Protein AF-A4BIH5-F1 (afdb_monomer_lite)

Radius of gyration: 16.89 Å; chains: 1; bounding box: 41×34×50 Å

pLDDT: mean 82.59, std 13.71, range [39.94, 94.88]

Foldseek 3Di:
DPPQVVVQVVVPVVDDQKDKFKWWWDAPVVRDIDIFIWIQGPVDRDIGTPCQVVVCVVRVRIDIDGDDPVRVVVVVVVVVCVVCVPPVVVPPD

Structure (mmCIF, N/CA/C/O backbone):
data_AF-A4BIH5-F1
#
_entry.id   AF-A4BIH5-F1
#
loop_
_atom_site.group_PDB
_atom_site.id
_atom_site.type_symbol
_atom_site.label_atom_id
_atom_site.label_alt_id
_atom_site.label_comp_id
_atom_site.label_asym_id
_atom_site.label_entity_id
_atom_site.label_seq_id
_atom_site.pdbx_PDB_ins_code
_atom_site.Cartn_x
_atom_site.Cartn_y
_atom_site.Cartn_z
_atom_site.occupancy
_atom_site.B_iso_or_equiv
_atom_site.auth_seq_id
_atom_site.auth_comp_id
_atom_site.auth_asym_id
_atom_site.auth_atom_id
_atom_site.pdbx_PDB_model_num
ATOM 1 N N . MET A 1 1 ? -1.475 -16.860 -1.996 1.00 39.94 1 MET A N 1
ATOM 2 C CA . MET A 1 1 ? -1.290 -15.475 -1.502 1.00 39.94 1 MET A CA 1
ATOM 3 C C . MET A 1 1 ? -0.093 -14.821 -2.201 1.00 39.94 1 MET A C 1
ATOM 5 O O . MET A 1 1 ? 0.825 -14.346 -1.555 1.00 39.94 1 MET A O 1
ATOM 9 N N . THR A 1 2 ? -0.096 -14.793 -3.539 1.00 46.50 2 THR A N 1
ATOM 10 C CA . THR A 1 2 ? 1.074 -14.416 -4.368 1.00 46.50 2 THR A CA 1
ATOM 11 C C . THR A 1 2 ? 0.750 -13.243 -5.308 1.00 46.50 2 THR A C 1
ATOM 13 O O . THR A 1 2 ? 1.361 -13.107 -6.361 1.00 46.50 2 THR A O 1
ATOM 16 N N . GLN A 1 3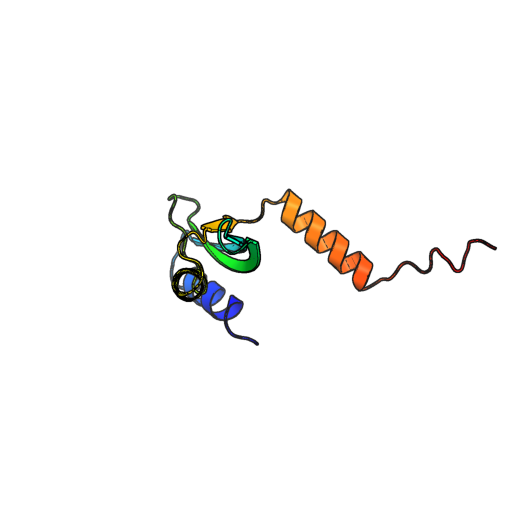 ? -0.275 -12.434 -5.003 1.00 66.94 3 GLN A N 1
ATOM 17 C CA . GLN A 1 3 ? -0.915 -11.576 -6.016 1.00 66.94 3 GLN A CA 1
ATOM 18 C C . GLN A 1 3 ? -0.747 -10.062 -5.804 1.00 66.94 3 GLN A C 1
ATOM 20 O O . GLN A 1 3 ? -0.536 -9.360 -6.790 1.00 66.94 3 GLN A O 1
ATOM 25 N N . ALA A 1 4 ? -0.762 -9.539 -4.573 1.00 72.38 4 ALA A N 1
ATOM 26 C CA . ALA A 1 4 ? -0.764 -8.085 -4.356 1.00 72.38 4 ALA A CA 1
ATOM 27 C C . ALA A 1 4 ? 0.559 -7.402 -4.762 1.00 72.38 4 ALA A C 1
ATOM 29 O O . ALA A 1 4 ? 0.550 -6.500 -5.598 1.00 72.38 4 ALA A O 1
ATOM 30 N N . ILE A 1 5 ? 1.705 -7.884 -4.259 1.00 84.25 5 ILE A N 1
ATOM 31 C CA . ILE A 1 5 ? 3.022 -7.290 -4.564 1.00 84.25 5 ILE A CA 1
ATOM 32 C C . ILE A 1 5 ? 3.382 -7.386 -6.054 1.00 84.25 5 ILE A C 1
ATOM 34 O O . ILE A 1 5 ? 3.869 -6.425 -6.639 1.00 84.25 5 ILE A O 1
ATOM 38 N N . ASN A 1 6 ? 3.063 -8.512 -6.699 1.00 88.25 6 ASN A N 1
ATOM 39 C CA . ASN A 1 6 ? 3.329 -8.714 -8.124 1.00 88.25 6 ASN A CA 1
ATOM 40 C C . ASN A 1 6 ? 2.520 -7.748 -8.997 1.00 88.25 6 ASN A C 1
ATOM 42 O O . ASN A 1 6 ? 3.028 -7.248 -9.998 1.00 88.25 6 ASN A O 1
ATOM 46 N N . THR A 1 7 ? 1.280 -7.448 -8.600 1.00 90.44 7 THR A N 1
ATOM 47 C CA . THR A 1 7 ? 0.446 -6.461 -9.298 1.00 90.44 7 THR A CA 1
ATOM 48 C C . THR A 1 7 ? 1.050 -5.060 -9.174 1.00 90.44 7 THR A C 1
ATOM 50 O O . THR A 1 7 ? 1.106 -4.330 -10.160 1.00 90.44 7 THR A O 1
ATOM 53 N N . VAL A 1 8 ? 1.574 -4.708 -7.995 1.00 91.25 8 VAL A N 1
ATOM 54 C CA . VAL A 1 8 ? 2.268 -3.431 -7.764 1.00 91.25 8 VAL A CA 1
ATOM 55 C C . VAL A 1 8 ? 3.559 -3.327 -8.564 1.00 91.25 8 VAL A C 1
ATOM 57 O O . VAL A 1 8 ? 3.781 -2.312 -9.217 1.00 91.25 8 VAL A O 1
ATOM 60 N N . PHE A 1 9 ? 4.384 -4.372 -8.593 1.00 91.12 9 PHE A N 1
ATOM 61 C CA . PHE A 1 9 ? 5.605 -4.369 -9.401 1.00 91.12 9 PHE A CA 1
ATOM 62 C C . PHE A 1 9 ? 5.316 -4.256 -10.893 1.00 91.12 9 PHE A C 1
ATOM 64 O O . PHE A 1 9 ? 5.991 -3.492 -11.581 1.00 91.12 9 PHE A O 1
ATOM 71 N N . LYS A 1 10 ? 4.281 -4.945 -11.383 1.00 92.50 10 LYS A N 1
ATOM 72 C CA . LYS A 1 10 ? 3.835 -4.790 -12.767 1.00 92.50 10 LYS A CA 1
ATOM 73 C C . LYS A 1 10 ? 3.413 -3.345 -13.050 1.00 92.50 10 LYS A C 1
ATOM 75 O O . LYS A 1 10 ? 3.937 -2.745 -13.984 1.00 92.50 10 LYS A O 1
ATOM 80 N N . PHE A 1 11 ? 2.556 -2.765 -12.209 1.00 93.25 11 PHE A N 1
ATOM 81 C CA . PHE A 1 11 ? 2.115 -1.376 -12.355 1.00 93.25 11 PHE A CA 1
ATOM 82 C C . PHE A 1 11 ? 3.299 -0.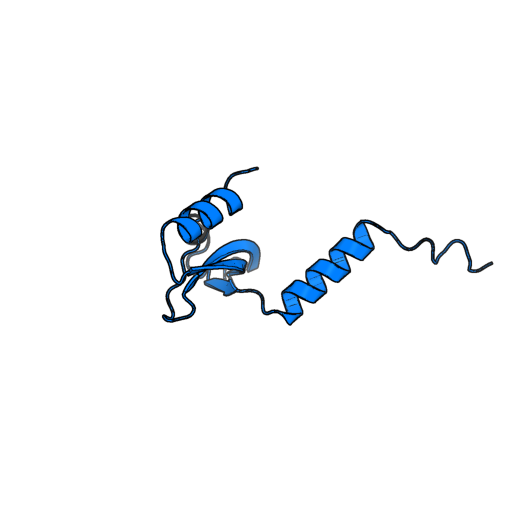400 -12.396 1.00 93.25 11 PHE A C 1
ATOM 84 O O . PHE A 1 11 ? 3.383 0.426 -13.299 1.00 93.25 11 PHE A O 1
ATOM 91 N N . VAL A 1 12 ? 4.250 -0.530 -11.470 1.00 93.00 12 VAL A N 1
ATOM 92 C CA . VAL A 1 12 ? 5.454 0.315 -11.416 1.00 93.00 12 VAL A CA 1
ATOM 93 C C . VAL A 1 12 ? 6.328 0.143 -12.662 1.00 93.00 12 VAL A C 1
ATOM 95 O O . VAL A 1 12 ? 6.859 1.124 -13.172 1.00 93.00 12 VAL A O 1
ATOM 98 N N . SER A 1 13 ? 6.455 -1.079 -13.192 1.00 93.06 13 SER A N 1
ATOM 99 C CA . SER A 1 13 ? 7.225 -1.324 -14.420 1.00 93.06 13 SER A CA 1
ATOM 100 C C . SER A 1 13 ? 6.601 -0.692 -15.669 1.00 93.06 13 SER A C 1
ATOM 102 O O . SER A 1 13 ? 7.319 -0.340 -16.601 1.00 93.06 13 SER A O 1
ATOM 104 N N . GLU A 1 14 ? 5.277 -0.525 -15.677 1.00 94.88 14 GLU A N 1
ATOM 105 C CA . GLU A 1 14 ? 4.509 0.044 -16.791 1.00 94.88 14 GLU A CA 1
ATOM 106 C C . GLU A 1 14 ? 4.318 1.569 -16.665 1.00 94.88 14 GLU A C 1
ATOM 108 O O . GLU A 1 14 ? 3.988 2.222 -17.653 1.00 94.88 14 GLU A O 1
ATOM 113 N N . ASN A 1 15 ? 4.546 2.151 -15.480 1.00 92.88 15 ASN A N 1
ATOM 114 C CA . ASN A 1 15 ? 4.305 3.567 -15.184 1.00 92.88 15 ASN A CA 1
ATOM 115 C 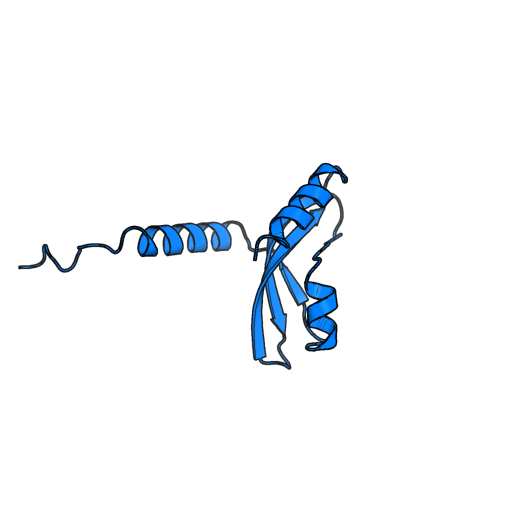C . ASN A 1 15 ? 5.574 4.239 -14.619 1.00 92.88 15 ASN A C 1
ATOM 117 O O . ASN A 1 15 ? 5.766 4.277 -13.398 1.00 92.88 15 ASN A O 1
ATOM 121 N N . PRO A 1 16 ? 6.446 4.796 -15.484 1.00 88.56 16 PRO A N 1
ATOM 122 C CA . PRO A 1 16 ? 7.644 5.513 -15.053 1.00 88.56 16 PRO A CA 1
ATOM 123 C C . PRO A 1 16 ? 7.315 6.647 -14.071 1.00 88.56 16 PRO A C 1
ATOM 125 O O . PRO A 1 16 ? 6.362 7.394 -14.277 1.00 88.56 16 PRO A O 1
ATOM 128 N N . GLY A 1 17 ? 8.113 6.783 -13.008 1.00 87.81 17 GLY A N 1
ATOM 129 C CA . GLY A 1 17 ? 7.917 7.788 -11.950 1.00 87.81 17 GLY A CA 1
ATOM 130 C C . GLY A 1 17 ? 7.223 7.255 -10.693 1.00 87.81 17 GLY A C 1
ATOM 131 O O . GLY A 1 17 ? 7.337 7.865 -9.632 1.00 87.81 17 GLY A O 1
ATOM 132 N N . TYR A 1 18 ? 6.588 6.085 -10.777 1.00 91.50 18 TYR A N 1
ATOM 133 C CA . TYR A 1 18 ? 6.101 5.370 -9.603 1.00 91.50 18 TYR A CA 1
ATOM 134 C C . TYR A 1 18 ? 7.198 4.502 -8.978 1.00 91.50 18 TYR A C 1
ATOM 136 O O . TYR A 1 18 ? 8.052 3.945 -9.670 1.00 91.50 18 TYR A O 1
ATOM 144 N N . ARG A 1 19 ? 7.143 4.329 -7.656 1.00 90.00 19 ARG A N 1
ATOM 145 C CA . ARG A 1 19 ? 7.920 3.333 -6.910 1.00 90.00 19 ARG A CA 1
ATOM 146 C C . ARG A 1 19 ? 7.019 2.495 -6.025 1.00 90.00 19 ARG A C 1
ATOM 148 O O . ARG A 1 19 ? 6.057 2.995 -5.447 1.00 90.00 19 ARG A O 1
ATOM 155 N N . ALA A 1 20 ? 7.352 1.215 -5.904 1.00 89.62 20 ALA A N 1
ATOM 156 C CA . ALA A 1 20 ? 6.668 0.328 -4.978 1.00 89.62 20 ALA A CA 1
ATOM 157 C C . ALA A 1 20 ? 7.032 0.702 -3.537 1.00 89.62 20 ALA A C 1
ATOM 159 O O . ALA A 1 20 ? 8.204 0.902 -3.219 1.00 89.62 20 ALA A O 1
ATOM 160 N N . SER A 1 21 ? 6.030 0.764 -2.671 1.00 90.12 21 SER A N 1
ATOM 161 C CA . SER A 1 21 ? 6.193 1.052 -1.253 1.00 90.12 21 SER A CA 1
ATOM 162 C C . SER A 1 21 ? 5.271 0.158 -0.432 1.00 90.12 21 SER A C 1
ATOM 164 O O . SER A 1 21 ? 4.118 -0.087 -0.804 1.00 90.12 21 SER A O 1
ATOM 166 N N . LEU A 1 22 ? 5.792 -0.357 0.680 1.00 88.75 22 LEU A N 1
ATOM 167 C CA . LEU A 1 22 ? 4.975 -1.011 1.691 1.00 88.75 22 LEU A CA 1
ATOM 168 C C . LEU A 1 22 ? 4.343 0.074 2.560 1.00 88.75 22 LEU A C 1
ATOM 170 O O . LEU A 1 22 ? 5.003 1.036 2.943 1.00 88.75 22 LEU A O 1
ATOM 174 N N . GLY A 1 23 ? 3.070 -0.081 2.892 1.00 91.31 23 GLY A N 1
ATOM 175 C CA . GLY A 1 23 ? 2.375 0.850 3.763 1.00 91.31 23 GLY A CA 1
ATOM 176 C C . GLY A 1 23 ? 1.327 0.166 4.617 1.00 91.31 23 GLY A C 1
ATOM 177 O O . GLY A 1 23 ? 1.133 -1.052 4.575 1.00 91.31 23 GLY A O 1
ATOM 178 N N . VAL A 1 24 ? 0.652 0.982 5.409 1.00 91.62 24 VAL A N 1
ATOM 179 C CA . VAL A 1 24 ? -0.374 0.553 6.349 1.00 91.62 24 VAL A CA 1
ATOM 180 C C . VAL A 1 24 ? -1.712 1.115 5.895 1.00 91.62 24 VAL A C 1
ATOM 182 O O . VAL A 1 24 ? -1.835 2.321 5.699 1.00 91.62 24 VAL A O 1
ATOM 185 N N . ILE A 1 25 ? -2.716 0.250 5.755 1.00 93.31 25 ILE A N 1
ATOM 186 C CA . ILE A 1 25 ? -4.117 0.663 5.668 1.00 93.31 25 ILE A CA 1
ATOM 187 C C . ILE A 1 25 ? -4.683 0.658 7.079 1.00 93.31 25 ILE A C 1
ATOM 189 O O . ILE A 1 25 ? -4.702 -0.390 7.729 1.00 93.31 25 ILE A O 1
ATOM 193 N N . ALA A 1 26 ? -5.157 1.807 7.542 1.00 93.88 26 ALA A N 1
ATOM 194 C CA . ALA A 1 26 ? -5.777 1.952 8.850 1.00 93.88 26 ALA A CA 1
ATOM 195 C C . ALA A 1 26 ? -7.195 2.510 8.713 1.00 93.88 26 ALA A C 1
ATOM 197 O O . ALA A 1 26 ? -7.461 3.365 7.871 1.00 93.88 26 ALA A O 1
ATOM 198 N N . SER A 1 27 ? -8.099 2.020 9.557 1.00 94.81 27 SER A N 1
ATOM 199 C CA . SER A 1 27 ? -9.442 2.564 9.749 1.00 94.81 27 SER A CA 1
ATOM 200 C C . SER A 1 27 ? -9.659 2.809 11.234 1.00 94.81 27 SER A C 1
ATOM 202 O O . SER A 1 27 ? -9.509 1.907 12.065 1.00 94.81 27 SER A O 1
ATOM 204 N N . SER A 1 28 ? -10.024 4.045 11.552 1.00 92.44 28 SER A N 1
ATOM 205 C CA . SER A 1 28 ? -10.359 4.471 12.906 1.00 92.44 28 SER A CA 1
ATOM 206 C C . SER A 1 28 ? -11.709 3.904 13.340 1.00 92.44 28 SER A C 1
ATOM 208 O O . SER A 1 28 ? -11.830 3.371 14.443 1.00 92.44 28 SER A O 1
ATOM 210 N N . LEU A 1 29 ? -12.698 3.921 12.440 1.00 92.50 29 LEU A N 1
ATOM 211 C CA . LEU A 1 29 ? -14.056 3.455 12.712 1.00 92.50 29 LEU A CA 1
ATOM 212 C C . LEU A 1 29 ? -14.106 1.940 12.897 1.00 92.50 29 LEU A C 1
ATOM 214 O O . LEU A 1 29 ? -14.762 1.449 13.812 1.00 92.50 29 LEU A O 1
ATOM 218 N N . ALA A 1 30 ? -13.389 1.190 12.059 1.00 90.75 30 ALA A N 1
ATOM 219 C CA . ALA A 1 30 ? -13.305 -0.258 12.192 1.00 90.75 30 ALA A CA 1
ATOM 220 C C . ALA A 1 30 ? -12.308 -0.696 13.274 1.00 90.75 30 ALA A C 1
ATOM 222 O O . ALA A 1 30 ? -12.306 -1.875 13.628 1.00 90.75 30 ALA A O 1
ATOM 223 N N . SER A 1 31 ? -11.462 0.217 13.780 1.00 91.94 31 SER A N 1
ATOM 224 C CA . SER A 1 31 ? -10.351 -0.085 14.695 1.00 91.94 31 SER A CA 1
ATOM 225 C C . SER A 1 31 ? -9.456 -1.211 14.163 1.00 91.94 31 SER A C 1
ATOM 227 O O . SER A 1 31 ? -9.117 -2.159 14.873 1.00 91.94 31 SER A O 1
ATOM 229 N N . LYS A 1 32 ? -9.116 -1.138 12.871 1.00 90.88 32 LYS A N 1
ATOM 230 C CA . LYS A 1 32 ? -8.341 -2.167 12.171 1.00 90.88 32 LYS A CA 1
ATOM 231 C C . LYS A 1 32 ? -7.191 -1.570 11.382 1.00 90.88 32 LYS A C 1
ATOM 233 O O . LYS A 1 32 ? -7.291 -0.478 10.828 1.00 90.88 32 LYS A O 1
ATOM 238 N N . THR A 1 33 ? -6.131 -2.366 11.296 1.00 89.69 33 THR A N 1
ATOM 239 C CA . THR A 1 33 ? -4.876 -2.011 10.644 1.00 89.69 33 THR A CA 1
ATOM 240 C C . THR A 1 33 ? -4.354 -3.219 9.878 1.00 89.69 33 THR A C 1
ATOM 242 O O . THR A 1 33 ? -4.295 -4.316 10.435 1.00 89.69 33 THR A O 1
ATOM 245 N N . VAL A 1 34 ? -3.980 -3.034 8.613 1.00 90.19 34 VAL A N 1
ATOM 246 C CA . VAL A 1 34 ? -3.403 -4.089 7.764 1.00 90.19 34 VAL A CA 1
ATOM 247 C C . VAL A 1 34 ? -2.228 -3.557 6.951 1.00 90.19 34 VAL A C 1
ATOM 249 O O . VAL A 1 34 ? -2.185 -2.381 6.599 1.00 90.19 34 VAL A O 1
ATOM 252 N N . LEU A 1 35 ? -1.266 -4.428 6.650 1.00 89.25 35 LEU A N 1
ATOM 253 C CA . LEU A 1 35 ? -0.157 -4.115 5.750 1.00 89.25 35 LEU A CA 1
ATOM 254 C C . LEU A 1 35 ? -0.598 -4.309 4.300 1.00 89.25 35 LEU A C 1
ATOM 256 O O . LEU A 1 35 ? -1.221 -5.321 3.988 1.00 89.25 35 LEU A O 1
ATOM 260 N N . ALA A 1 36 ? -0.245 -3.367 3.428 1.00 91.25 36 ALA A N 1
ATOM 261 C CA . ALA A 1 36 ? -0.558 -3.436 2.005 1.00 91.25 36 ALA A CA 1
ATOM 262 C C . ALA A 1 36 ? 0.538 -2.787 1.156 1.00 91.25 36 ALA A C 1
ATOM 264 O O . ALA A 1 36 ? 1.118 -1.762 1.529 1.00 91.25 36 ALA A O 1
ATOM 265 N N . TRP A 1 37 ? 0.781 -3.366 -0.019 1.00 92.44 37 TRP A N 1
ATOM 266 C CA . TRP A 1 37 ? 1.672 -2.793 -1.025 1.00 92.44 37 TRP A CA 1
ATOM 267 C C . TRP A 1 37 ? 0.943 -1.742 -1.862 1.00 92.44 37 TRP A C 1
ATOM 269 O O . TRP A 1 37 ? -0.207 -1.941 -2.257 1.00 92.44 37 TRP A O 1
ATOM 279 N N . GLY A 1 38 ? 1.639 -0.654 -2.176 1.00 92.94 38 GLY A N 1
ATOM 280 C CA . GLY A 1 38 ? 1.170 0.408 -3.059 1.00 92.94 38 GLY A CA 1
ATOM 281 C C . GLY A 1 38 ? 2.278 0.929 -3.966 1.00 92.94 38 GLY A C 1
ATOM 282 O O . GLY A 1 38 ? 3.450 0.587 -3.808 1.00 92.94 38 GLY A O 1
ATOM 283 N N . ALA A 1 39 ? 1.901 1.760 -4.927 1.00 92.62 39 ALA A N 1
ATOM 284 C CA . ALA A 1 39 ? 2.800 2.525 -5.768 1.00 92.62 39 ALA A CA 1
ATOM 285 C C . ALA A 1 39 ? 2.633 4.016 -5.451 1.00 92.62 39 ALA A C 1
ATOM 287 O O . ALA A 1 39 ? 1.511 4.518 -5.417 1.00 92.62 39 ALA A O 1
ATOM 288 N N . VAL A 1 40 ? 3.744 4.710 -5.224 1.00 91.88 40 VAL A N 1
ATOM 289 C CA . VAL A 1 40 ? 3.785 6.150 -4.931 1.00 91.88 40 VAL A CA 1
ATOM 290 C C . VAL A 1 40 ? 4.550 6.836 -6.048 1.00 91.88 40 VAL A C 1
ATOM 292 O O . VAL A 1 40 ? 5.627 6.366 -6.420 1.00 91.88 40 VAL A O 1
ATOM 295 N N . ASN A 1 41 ? 4.002 7.912 -6.600 1.00 90.81 41 ASN A N 1
ATOM 296 C CA . ASN A 1 41 ? 4.729 8.746 -7.547 1.00 90.81 41 ASN A CA 1
ATOM 297 C C . ASN A 1 41 ? 5.658 9.704 -6.782 1.00 90.81 41 ASN A C 1
ATOM 299 O O . ASN A 1 41 ? 5.245 10.324 -5.812 1.00 90.81 41 ASN A O 1
ATOM 303 N N . GLU A 1 42 ? 6.929 9.816 -7.173 1.00 78.81 42 GLU A N 1
ATOM 304 C CA . GLU A 1 42 ? 7.861 10.747 -6.504 1.00 78.81 42 GLU A CA 1
ATOM 305 C C . GLU A 1 42 ? 7.644 12.206 -6.934 1.00 78.81 42 GLU A C 1
ATOM 307 O O . GLU A 1 42 ? 8.028 13.131 -6.223 1.00 78.81 42 GLU A O 1
ATOM 312 N N . SER A 1 43 ? 7.065 12.413 -8.118 1.00 83.12 43 SER A N 1
ATOM 313 C CA . SER A 1 43 ? 6.881 13.732 -8.740 1.00 83.12 43 SER A CA 1
ATOM 314 C C . SER A 1 43 ? 5.462 14.283 -8.595 1.00 83.12 43 SER A C 1
ATOM 316 O O . SER A 1 43 ? 5.243 15.465 -8.857 1.00 83.12 43 SER A O 1
ATOM 318 N N . SER A 1 44 ? 4.499 13.451 -8.196 1.00 83.25 44 SER A N 1
ATOM 319 C CA . SER A 1 44 ? 3.123 13.851 -7.901 1.00 83.25 44 SER A CA 1
ATOM 320 C C . SER A 1 44 ? 2.665 13.228 -6.587 1.00 83.25 44 SER A C 1
A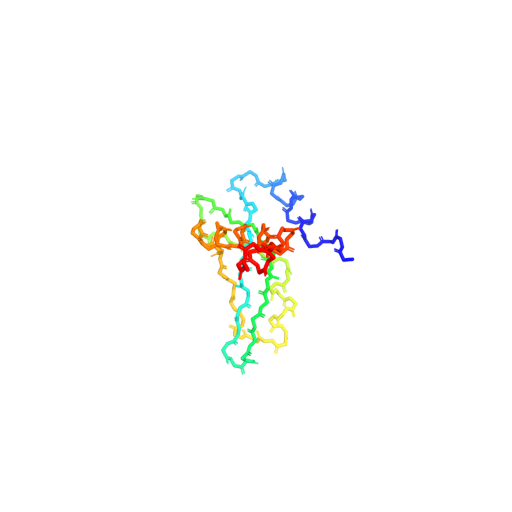TOM 322 O O . SER A 1 44 ? 3.191 12.208 -6.164 1.00 83.25 44 SER A O 1
ATOM 324 N N . GLU A 1 45 ? 1.655 13.801 -5.937 1.00 82.06 45 GLU A N 1
ATOM 325 C CA . GLU A 1 45 ? 1.039 13.200 -4.741 1.00 82.06 45 GLU A CA 1
ATOM 326 C C . GLU A 1 45 ? 0.146 11.983 -5.084 1.00 82.06 45 GLU A C 1
ATOM 328 O O . GLU A 1 45 ? -0.689 11.565 -4.281 1.00 82.06 45 GLU A O 1
ATOM 333 N N . ASP A 1 46 ? 0.303 11.401 -6.281 1.00 89.44 46 ASP A N 1
ATOM 334 C CA . ASP A 1 46 ? -0.490 10.262 -6.726 1.00 89.44 46 ASP A CA 1
ATOM 335 C C . ASP A 1 46 ? -0.047 8.968 -6.047 1.00 89.44 46 ASP A C 1
ATOM 337 O O . ASP A 1 46 ? 1.125 8.573 -6.043 1.00 89.44 46 ASP A O 1
ATOM 341 N N . ILE A 1 47 ? -1.043 8.265 -5.516 1.00 91.62 47 ILE A N 1
ATOM 342 C CA . ILE A 1 47 ? -0.876 7.017 -4.787 1.00 91.62 47 ILE A CA 1
ATOM 343 C C . ILE A 1 47 ? -1.839 5.988 -5.367 1.00 91.62 47 ILE A C 1
ATOM 345 O O . ILE A 1 47 ? -3.049 6.211 -5.449 1.00 91.62 47 ILE A O 1
ATOM 349 N N . TRP A 1 48 ? -1.308 4.820 -5.712 1.00 92.69 48 TRP A N 1
ATOM 350 C CA . TRP A 1 48 ? -2.091 3.695 -6.200 1.00 92.69 48 TRP A CA 1
ATOM 351 C C . TRP A 1 48 ? -1.936 2.485 -5.279 1.00 92.69 48 TRP A C 1
ATOM 353 O O . TRP A 1 48 ? -0.846 1.944 -5.115 1.00 92.69 48 TRP A O 1
ATOM 363 N N . VAL A 1 49 ? -3.036 2.041 -4.669 1.00 93.81 49 VAL A N 1
ATOM 364 C CA . VAL A 1 49 ? -3.053 0.901 -3.740 1.00 93.81 49 VAL A CA 1
ATOM 365 C C . VAL A 1 49 ? -4.188 -0.038 -4.152 1.00 93.81 49 VAL A C 1
ATOM 367 O O . VAL A 1 49 ? -5.356 0.299 -3.938 1.00 93.81 49 VAL A O 1
ATOM 370 N N . PRO A 1 50 ? -3.895 -1.213 -4.736 1.00 90.88 50 PRO A N 1
ATOM 371 C CA . PRO A 1 50 ? -4.925 -2.077 -5.317 1.00 90.88 50 PRO A CA 1
ATOM 372 C C . PRO A 1 50 ? -5.923 -2.595 -4.273 1.00 90.88 50 PRO A C 1
ATOM 374 O O . PRO A 1 50 ? -7.115 -2.715 -4.549 1.00 90.88 50 PRO A O 1
ATOM 377 N N . GLU A 1 51 ? -5.459 -2.865 -3.054 1.00 89.00 51 GLU A N 1
ATOM 378 C CA . GLU A 1 51 ? -6.291 -3.434 -1.988 1.00 89.00 51 GLU A CA 1
ATOM 379 C C . GLU A 1 51 ? -7.160 -2.389 -1.275 1.00 89.00 51 GLU A C 1
ATOM 381 O O . GLU A 1 51 ? -8.176 -2.740 -0.670 1.00 89.00 51 GLU A O 1
ATOM 386 N N . LEU A 1 52 ? -6.815 -1.100 -1.380 1.00 89.75 52 LEU A N 1
ATOM 387 C CA . LEU A 1 52 ? -7.496 -0.031 -0.650 1.00 89.75 52 LEU A CA 1
ATOM 388 C C . LEU A 1 52 ? -8.954 0.117 -1.084 1.00 89.75 52 LEU A C 1
ATOM 390 O O . LEU A 1 52 ? -9.830 0.270 -0.237 1.00 89.75 52 LEU A O 1
ATOM 394 N N . ASN A 1 53 ? -9.232 0.012 -2.384 1.00 85.44 53 ASN A N 1
ATOM 395 C CA . ASN A 1 53 ? -10.601 0.102 -2.892 1.00 85.44 53 ASN A CA 1
ATOM 396 C C . ASN A 1 53 ? -11.473 -1.037 -2.358 1.00 85.44 53 ASN A C 1
ATOM 398 O O . ASN A 1 53 ? -12.597 -0.795 -1.929 1.00 85.44 53 ASN A O 1
ATOM 402 N N . ASN A 1 54 ? -10.949 -2.263 -2.306 1.00 87.25 54 ASN A N 1
ATOM 403 C CA . ASN A 1 54 ? -11.685 -3.405 -1.763 1.00 87.25 54 ASN A CA 1
ATOM 404 C C . ASN A 1 54 ? -11.944 -3.235 -0.260 1.00 87.25 54 ASN A C 1
ATOM 406 O O . ASN A 1 54 ? -13.062 -3.456 0.201 1.00 87.25 54 ASN A O 1
ATOM 410 N N . ILE A 1 55 ? -10.944 -2.772 0.495 1.00 90.38 55 ILE A N 1
ATOM 411 C CA . ILE A 1 55 ? -11.078 -2.535 1.938 1.00 90.38 55 ILE A CA 1
ATOM 412 C C . ILE A 1 55 ? -12.064 -1.404 2.226 1.00 90.38 55 ILE A C 1
ATOM 414 O O . ILE A 1 55 ? -12.867 -1.539 3.146 1.00 90.38 55 ILE A O 1
ATOM 418 N N . ARG A 1 56 ? -12.092 -0.344 1.410 1.00 92.25 56 ARG A N 1
ATOM 419 C CA . ARG A 1 56 ? -13.025 0.784 1.572 1.00 92.25 56 ARG A CA 1
ATOM 420 C C . ARG A 1 56 ? -14.500 0.401 1.495 1.00 92.25 56 ARG A C 1
ATOM 422 O O . ARG A 1 56 ? -15.321 1.082 2.097 1.00 92.25 56 ARG A O 1
ATOM 429 N N . HIS A 1 57 ? -14.845 -0.709 0.839 1.00 90.06 57 HIS A N 1
ATOM 430 C CA . HIS A 1 57 ? -16.217 -1.228 0.867 1.00 90.06 57 HIS A CA 1
ATOM 431 C C . HIS A 1 57 ? -16.641 -1.662 2.275 1.00 90.06 57 HIS A C 1
ATOM 433 O O . HIS A 1 57 ? -17.807 -1.539 2.635 1.00 90.06 57 HIS A O 1
ATOM 439 N N . SER A 1 58 ? -15.699 -2.181 3.066 1.00 91.56 58 SER A N 1
ATOM 440 C CA . SER A 1 58 ? -15.946 -2.610 4.446 1.00 91.56 58 SER A CA 1
ATOM 441 C C . SER A 1 58 ? -15.603 -1.521 5.462 1.00 91.56 58 SER A C 1
ATOM 443 O O . SER A 1 58 ? -16.279 -1.415 6.481 1.00 91.56 58 SER A O 1
ATOM 445 N N . TRP A 1 59 ? -14.560 -0.725 5.202 1.00 94.50 59 TRP A N 1
ATOM 446 C CA . TRP A 1 59 ? -14.035 0.335 6.069 1.00 94.50 59 TRP A CA 1
ATOM 447 C C . TRP A 1 59 ? -13.968 1.654 5.280 1.00 94.50 59 TRP A C 1
ATOM 449 O O . TRP A 1 59 ? -12.920 1.982 4.721 1.00 94.50 59 TRP A O 1
ATOM 459 N N . PRO A 1 60 ? -15.070 2.417 5.185 1.00 93.56 60 PRO A N 1
ATOM 460 C CA . PRO A 1 60 ? -15.140 3.601 4.323 1.00 93.56 60 PRO A CA 1
ATOM 461 C C . PRO A 1 60 ? -14.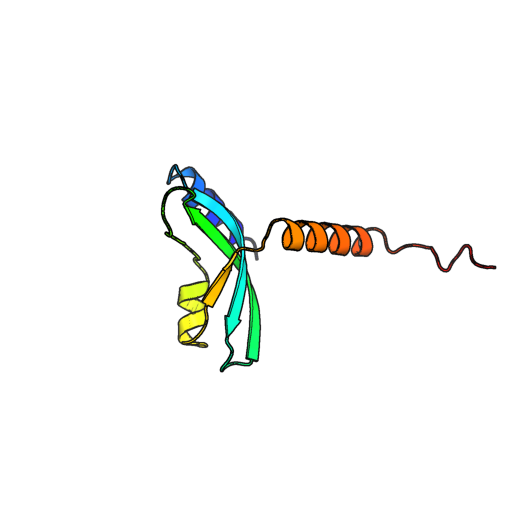107 4.689 4.645 1.00 93.56 60 PRO A C 1
ATOM 463 O O . PRO A 1 60 ? -13.692 5.424 3.754 1.00 93.56 60 PRO A O 1
ATOM 466 N N . ASP A 1 61 ? -13.667 4.772 5.902 1.00 94.44 61 ASP A N 1
ATOM 467 C CA . ASP A 1 61 ? -12.640 5.704 6.377 1.00 94.44 61 ASP A CA 1
ATOM 468 C C . ASP A 1 61 ? -11.208 5.177 6.200 1.00 94.44 61 ASP A C 1
ATOM 470 O O . ASP A 1 61 ? -10.263 5.820 6.652 1.00 94.44 61 ASP A O 1
ATOM 474 N N . ALA A 1 62 ? -11.022 4.017 5.564 1.00 94.81 62 ALA A N 1
ATOM 475 C CA . ALA A 1 62 ? -9.703 3.441 5.378 1.00 94.81 62 ALA A CA 1
ATOM 476 C C . ALA A 1 62 ? -8.798 4.355 4.540 1.00 94.81 62 ALA A C 1
ATOM 478 O O . ALA A 1 62 ? -9.085 4.691 3.378 1.00 94.81 62 ALA A O 1
ATOM 479 N N . THR A 1 63 ? -7.655 4.695 5.124 1.00 93.81 63 THR A N 1
ATOM 480 C CA . THR A 1 63 ? -6.571 5.433 4.480 1.00 93.81 63 THR A CA 1
ATOM 481 C C . THR A 1 63 ? -5.328 4.565 4.432 1.00 93.81 63 THR A C 1
ATOM 483 O O . THR A 1 63 ? -5.069 3.776 5.339 1.00 93.81 63 THR A O 1
ATOM 486 N N . TRP A 1 64 ? -4.574 4.679 3.340 1.00 93.62 64 TRP A N 1
ATOM 487 C CA . TRP A 1 64 ? -3.260 4.060 3.231 1.00 93.62 64 TRP A CA 1
ATOM 488 C C . TRP A 1 64 ? -2.189 5.111 3.487 1.00 93.62 64 TRP A C 1
ATOM 490 O O . TRP A 1 64 ? -2.282 6.232 2.988 1.00 93.62 64 TRP A O 1
ATOM 500 N N . THR A 1 65 ? -1.172 4.748 4.255 1.00 91.88 65 THR A N 1
ATOM 501 C CA . THR A 1 65 ? -0.000 5.587 4.506 1.00 91.88 65 THR A CA 1
ATOM 502 C C . THR A 1 65 ? 1.255 4.781 4.182 1.00 91.88 65 THR A C 1
ATOM 504 O O . THR A 1 65 ? 1.393 3.669 4.705 1.00 91.88 65 THR A O 1
ATOM 507 N N . PRO A 1 66 ? 2.164 5.293 3.329 1.00 89.62 66 PRO A N 1
ATOM 508 C CA . PRO A 1 66 ? 3.424 4.614 3.052 1.00 89.62 66 PRO A CA 1
ATOM 509 C C . PRO A 1 66 ? 4.248 4.510 4.334 1.00 89.62 66 PRO A C 1
ATOM 511 O O . PRO A 1 66 ? 4.256 5.434 5.151 1.00 89.62 66 PRO A O 1
ATOM 514 N N . MET A 1 67 ? 4.966 3.402 4.507 1.00 86.44 67 MET A N 1
ATOM 515 C CA . MET A 1 67 ? 5.943 3.312 5.584 1.00 86.44 67 MET A CA 1
ATOM 516 C C . MET A 1 67 ? 7.070 4.305 5.329 1.00 86.44 67 MET A C 1
ATOM 518 O O . MET A 1 67 ? 7.595 4.414 4.219 1.00 86.44 67 MET A O 1
ATOM 522 N N . THR A 1 68 ? 7.475 5.010 6.380 1.00 81.69 68 THR A N 1
ATOM 523 C CA . THR A 1 68 ? 8.711 5.789 6.333 1.00 81.69 68 THR A CA 1
ATOM 524 C C . THR A 1 68 ? 9.911 4.848 6.265 1.00 81.69 68 THR A C 1
ATOM 526 O O . THR A 1 68 ? 9.840 3.688 6.676 1.00 81.69 68 THR A O 1
ATOM 529 N N . GLN A 1 69 ? 11.055 5.355 5.804 1.00 74.56 69 GLN A N 1
ATOM 530 C CA . GLN A 1 69 ? 12.293 4.574 5.773 1.00 74.56 69 GLN A CA 1
ATOM 531 C C . GLN A 1 69 ? 12.652 4.010 7.158 1.00 74.56 69 GLN A C 1
ATOM 533 O O . GLN A 1 69 ? 13.041 2.853 7.270 1.00 74.56 69 GLN A O 1
ATOM 538 N N . GLN A 1 70 ? 12.437 4.791 8.221 1.00 80.12 70 GLN A N 1
ATOM 539 C CA . GLN A 1 70 ? 12.652 4.338 9.596 1.00 80.12 70 GLN A CA 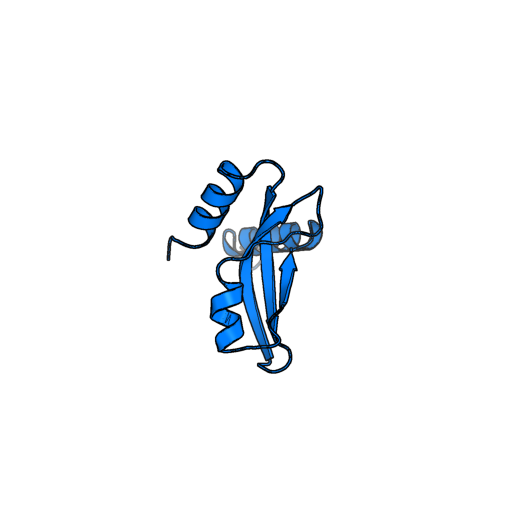1
ATOM 540 C C . GLN A 1 70 ? 11.733 3.164 9.970 1.00 80.12 70 GLN A C 1
ATOM 542 O O . GLN A 1 70 ? 12.176 2.214 10.610 1.00 80.12 70 GLN A O 1
ATOM 547 N N . GLN A 1 71 ? 10.460 3.206 9.567 1.00 77.81 71 GLN A N 1
ATOM 548 C CA . GLN A 1 71 ? 9.510 2.120 9.824 1.00 77.81 71 GLN A CA 1
ATOM 549 C C . GLN A 1 71 ? 9.864 0.852 9.040 1.00 77.81 71 GLN A C 1
ATOM 551 O O . GLN A 1 71 ? 9.759 -0.242 9.591 1.00 77.81 71 GLN A O 1
ATOM 556 N N . ALA A 1 72 ? 10.333 0.996 7.797 1.00 73.12 72 ALA A N 1
ATOM 557 C CA . ALA A 1 72 ? 10.836 -0.124 7.007 1.00 73.12 72 ALA A CA 1
ATOM 558 C C . ALA A 1 72 ? 12.056 -0.781 7.677 1.00 73.12 72 ALA A C 1
ATOM 560 O O . ALA A 1 72 ? 12.071 -1.995 7.859 1.00 73.12 72 ALA A O 1
ATOM 561 N N . SER A 1 73 ? 13.024 0.011 8.153 1.00 74.38 73 SER A N 1
ATOM 562 C CA . SER A 1 73 ? 14.191 -0.521 8.871 1.00 74.38 73 SER A CA 1
ATOM 563 C C . SER A 1 73 ? 13.811 -1.255 10.161 1.00 74.38 73 SER A C 1
ATOM 565 O O . SER A 1 73 ? 14.338 -2.329 10.433 1.00 74.38 73 SER A O 1
ATOM 567 N N . LEU A 1 74 ? 12.848 -0.735 10.932 1.00 78.62 74 LEU A N 1
ATOM 568 C CA . LEU A 1 74 ? 12.344 -1.420 12.131 1.00 78.62 74 LEU A CA 1
ATOM 569 C C . LEU A 1 74 ? 11.660 -2.754 11.798 1.00 78.62 74 LEU A C 1
ATOM 571 O O . LEU A 1 74 ? 11.750 -3.706 12.579 1.00 78.62 74 LEU A O 1
ATOM 575 N N . PHE A 1 75 ? 10.974 -2.833 10.654 1.00 70.62 75 PHE A N 1
ATOM 576 C CA . PHE A 1 75 ? 10.388 -4.078 10.166 1.00 70.62 75 PHE A CA 1
ATOM 577 C C . PHE A 1 75 ? 11.474 -5.094 9.799 1.00 70.62 75 PHE A C 1
ATOM 579 O O . PHE A 1 75 ? 11.401 -6.239 10.250 1.00 70.62 75 PHE A O 1
ATOM 586 N N . ASP A 1 76 ? 12.510 -4.673 9.071 1.00 70.19 76 ASP A N 1
ATOM 587 C CA . ASP A 1 76 ? 13.654 -5.525 8.727 1.00 70.19 76 ASP A CA 1
ATOM 588 C C . ASP A 1 76 ? 14.353 -6.052 9.990 1.00 70.19 76 ASP A C 1
ATOM 590 O O . ASP A 1 76 ? 14.605 -7.250 10.113 1.00 70.19 76 ASP A O 1
ATOM 594 N N . GLU A 1 77 ? 14.585 -5.198 10.990 1.00 76.25 77 GLU A N 1
ATOM 595 C CA . GLU A 1 77 ? 15.156 -5.599 12.282 1.00 76.25 77 GLU A CA 1
ATOM 596 C C . GLU A 1 77 ? 14.261 -6.584 13.052 1.00 76.25 77 GLU A C 1
ATOM 598 O O . GLU A 1 77 ? 14.750 -7.522 13.690 1.00 76.25 77 GLU A O 1
ATOM 603 N N . ALA A 1 78 ? 12.940 -6.386 13.040 1.00 76.69 78 ALA A N 1
ATOM 604 C CA . ALA A 1 78 ? 11.994 -7.315 13.658 1.00 76.69 78 ALA A CA 1
ATOM 605 C C . ALA A 1 78 ? 11.986 -8.674 12.943 1.00 76.69 78 ALA A C 1
ATOM 607 O O . ALA A 1 78 ? 11.979 -9.715 13.602 1.00 76.69 78 ALA A O 1
ATOM 608 N N . TYR A 1 79 ? 12.053 -8.669 11.613 1.00 73.25 79 TYR A N 1
ATOM 609 C CA . TYR A 1 79 ? 12.129 -9.876 10.800 1.00 73.25 79 TYR A CA 1
ATOM 610 C C . TYR A 1 79 ? 13.427 -10.653 11.047 1.00 73.25 79 TYR A C 1
ATOM 612 O O . TYR A 1 79 ? 13.381 -11.855 11.306 1.00 73.25 79 TYR A O 1
ATOM 620 N N . GLN A 1 80 ? 14.577 -9.972 11.072 1.00 74.00 80 GLN A N 1
ATOM 621 C CA . GLN A 1 80 ? 15.874 -10.587 11.389 1.00 74.00 80 GLN A CA 1
ATOM 622 C C . GLN A 1 80 ? 15.887 -11.211 12.793 1.00 74.00 80 GLN A C 1
ATOM 624 O O . GLN A 1 80 ? 16.395 -12.318 12.982 1.00 74.00 80 GLN A O 1
ATOM 629 N N . ARG A 1 81 ? 15.256 -10.562 13.782 1.00 76.12 81 ARG A N 1
ATOM 630 C CA . ARG A 1 81 ? 15.072 -11.139 15.127 1.00 76.12 81 ARG A CA 1
ATOM 631 C C . ARG A 1 81 ? 14.182 -12.383 15.136 1.00 76.12 81 ARG A C 1
ATOM 633 O O . ARG A 1 81 ? 14.406 -13.270 15.952 1.00 76.12 81 ARG A O 1
ATOM 640 N N . ALA A 1 82 ? 13.180 -12.454 14.263 1.00 72.56 82 ALA A N 1
ATOM 641 C CA . ALA A 1 82 ? 12.307 -13.622 14.151 1.00 72.56 82 ALA A CA 1
ATOM 642 C C . ALA A 1 82 ? 12.992 -14.803 13.441 1.00 72.56 82 ALA A C 1
ATOM 644 O O . ALA A 1 82 ? 12.751 -15.952 13.800 1.00 72.56 82 ALA A O 1
ATOM 645 N N . GLN A 1 83 ? 13.852 -14.529 12.454 1.00 71.75 83 GLN A N 1
ATOM 646 C CA . GLN A 1 83 ? 14.619 -15.557 11.737 1.00 71.75 83 GLN A CA 1
ATOM 647 C C . GLN A 1 83 ? 15.814 -16.084 12.533 1.00 71.75 83 GLN A C 1
ATOM 649 O O . GLN A 1 83 ? 16.147 -17.265 12.451 1.00 71.75 83 GLN A O 1
ATOM 654 N N . THR A 1 84 ? 16.428 -15.216 13.330 1.00 64.38 84 THR A N 1
ATOM 655 C CA . THR A 1 84 ? 17.481 -15.558 14.287 1.00 64.38 84 THR A CA 1
ATOM 656 C C . THR A 1 84 ? 16.956 -15.261 15.686 1.00 64.38 84 THR A C 1
ATOM 658 O O . THR A 1 84 ? 17.309 -14.228 16.263 1.00 64.38 84 THR A O 1
ATOM 661 N N . PRO A 1 85 ? 16.081 -16.122 16.248 1.00 59.88 85 PRO A N 1
ATOM 662 C CA . PRO A 1 85 ? 15.693 -15.987 17.639 1.00 59.88 85 PRO A CA 1
ATOM 663 C C . PRO A 1 85 ? 16.973 -16.105 18.458 1.00 59.88 85 PRO A C 1
ATOM 665 O O . PRO A 1 85 ? 17.586 -17.170 18.528 1.00 59.88 85 PRO A O 1
ATOM 668 N N . ARG A 1 86 ? 17.419 -14.971 19.002 1.00 56.12 86 ARG A N 1
ATOM 669 C CA . ARG A 1 86 ? 18.596 -14.872 19.861 1.00 56.12 86 ARG A CA 1
ATOM 670 C C . ARG A 1 86 ? 18.566 -16.023 20.866 1.00 56.12 86 ARG A C 1
ATOM 672 O O . ARG A 1 86 ? 17.703 -16.068 21.741 1.00 56.12 86 ARG A O 1
ATOM 679 N N . GLN A 1 87 ? 19.542 -16.923 20.766 1.00 53.72 87 GLN A N 1
ATOM 680 C CA . GLN A 1 87 ? 19.903 -17.878 21.818 1.00 53.72 87 GLN A CA 1
ATOM 681 C C . GLN A 1 87 ? 20.525 -17.154 23.034 1.00 53.72 87 GLN A C 1
ATOM 683 O O . GLN A 1 87 ? 21.321 -17.734 23.764 1.00 53.72 87 GLN A O 1
ATOM 688 N N . ASP A 1 88 ? 20.168 -15.891 23.290 1.00 53.84 88 ASP A N 1
ATOM 689 C CA . ASP A 1 88 ? 20.718 -15.084 24.386 1.00 53.84 88 ASP A CA 1
ATOM 690 C C . ASP A 1 88 ? 20.334 -15.657 25.766 1.00 53.84 88 ASP A C 1
ATOM 692 O O . ASP A 1 88 ? 20.952 -15.331 26.778 1.00 53.84 88 ASP A O 1
ATOM 696 N N . TRP A 1 89 ? 19.359 -16.570 25.816 1.00 54.62 89 TRP A N 1
ATOM 697 C CA . TRP A 1 89 ? 18.975 -17.296 27.028 1.00 54.62 89 TRP A CA 1
ATOM 698 C C . TRP A 1 89 ? 19.813 -18.560 27.303 1.00 54.62 89 TRP A C 1
ATOM 700 O O . TRP A 1 89 ? 19.677 -19.137 28.376 1.00 54.62 89 TRP A O 1
ATOM 710 N N . LEU A 1 90 ? 20.679 -19.003 26.378 1.00 52.06 90 LEU A N 1
ATOM 711 C CA . LEU A 1 90 ? 21.518 -20.205 26.552 1.00 52.06 90 LEU A CA 1
ATOM 712 C C . LEU A 1 90 ? 22.958 -19.909 27.006 1.00 52.06 90 LEU A C 1
ATOM 714 O O . LEU A 1 90 ? 23.687 -20.840 27.330 1.00 52.06 90 LEU A O 1
ATOM 718 N N . LEU A 1 91 ? 23.369 -18.638 27.057 1.00 53.25 91 LEU A N 1
ATOM 719 C CA . LEU A 1 91 ? 24.714 -18.220 27.492 1.00 53.25 91 LEU A CA 1
ATOM 720 C C . LEU A 1 91 ? 24.713 -17.438 28.818 1.00 53.25 91 LEU A C 1
ATOM 722 O O . LEU A 1 91 ? 25.716 -16.828 29.175 1.00 53.25 91 LEU A O 1
ATOM 726 N N . SER A 1 92 ? 23.592 -17.440 29.544 1.00 50.25 92 SER A N 1
ATOM 727 C CA . SER A 1 92 ? 23.428 -16.771 30.843 1.00 50.25 92 SER A CA 1
ATOM 728 C C . SER A 1 92 ? 23.347 -17.759 32.022 1.00 50.25 92 SER A C 1
ATOM 730 O O . SER A 1 92 ? 22.517 -17.597 32.916 1.00 50.25 92 SER A O 1
ATOM 732 N N . LEU A 1 93 ? 24.228 -18.769 32.032 1.00 45.41 93 LEU A N 1
ATOM 733 C CA . LEU A 1 93 ? 24.522 -19.619 33.197 1.00 45.41 93 LEU A CA 1
ATOM 734 C C . LEU A 1 93 ? 26.020 -19.616 33.505 1.00 45.41 93 LEU A C 1
ATOM 736 O O . LEU A 1 93 ? 26.804 -19.887 32.569 1.00 45.41 93 LEU A O 1
#

Organism: NCBI:txid314283

Secondary structure (DSSP, 8-state):
--SHHHHHHHHHHHSTTEEEEEEEEEETTTTEEEEEEEEEESSSS-EE-HHHHHHHHH-TT-EEEEPPHHHHHHHHHHHHHHHS--GGGSS--

Sequence (93 aa):
MTQAINTVFKFVSENPGYRASLGVIASSLASKTVLAWGAVNESSEDIWVPELNNIRHSWPDATWTPMTQQQASLFDEAYQRAQTPRQDWLLSL